Protein AF-A0A968MRS0-F1 (afdb_monomer_lite)

pLDDT: mean 91.27, std 4.64, range [73.19, 96.56]

Sequence (149 aa):
MLIPDGTSMDVISLSRWYKFGICDQDACWLNIDPYICGLVKTHSSDAPIGDSAPTGSTYATGYLSQSGFVATYPASSGKARDLVTVDPTRSYQPMYTILEAAKLSGKSTGLVVTCQFTHATPADFSAHTPDRDKYFDIAKQMVYNRLNV

Structure (mmCIF, N/CA/C/O backbone):
data_AF-A0A968MRS0-F1
#
_entry.id   AF-A0A968MRS0-F1
#
loop_
_atom_site.group_PDB
_atom_site.id
_atom_site.type_symbol
_atom_site.label_atom_id
_atom_site.label_alt_id
_atom_site.label_comp_id
_atom_site.label_asym_id
_atom_site.label_entity_id
_atom_site.label_seq_id
_atom_site.pdbx_PDB_ins_code
_atom_site.Cartn_x
_atom_site.Cartn_y
_atom_site.Cartn_z
_atom_site.occupancy
_atom_site.B_iso_or_equiv
_atom_site.auth_seq_id
_atom_site.auth_comp_id
_atom_site.auth_asym_id
_atom_site.auth_atom_id
_atom_site.pdbx_PDB_model_num
ATOM 1 N N . MET A 1 1 ? -2.959 -4.579 -10.579 1.00 88.69 1 MET A N 1
ATOM 2 C CA . MET A 1 1 ? -2.436 -3.357 -9.932 1.00 88.69 1 MET A CA 1
ATOM 3 C C . MET A 1 1 ? -0.985 -3.613 -9.575 1.00 88.69 1 MET A C 1
ATOM 5 O O . MET A 1 1 ? -0.702 -4.713 -9.122 1.00 88.69 1 MET A O 1
ATOM 9 N N . LEU A 1 2 ? -0.084 -2.663 -9.830 1.00 91.94 2 LEU A N 1
ATOM 10 C CA . LEU A 1 2 ? 1.336 -2.767 -9.479 1.00 91.94 2 LEU A CA 1
ATOM 11 C C . LEU A 1 2 ? 1.649 -1.706 -8.421 1.00 91.94 2 LEU A C 1
ATOM 13 O O . LEU A 1 2 ? 1.335 -0.540 -8.645 1.00 91.94 2 LEU A O 1
ATOM 17 N N . ILE A 1 3 ? 2.249 -2.111 -7.300 1.00 92.38 3 ILE A N 1
ATOM 18 C CA . ILE A 1 3 ? 2.640 -1.211 -6.208 1.00 92.38 3 ILE A CA 1
ATOM 19 C C . ILE A 1 3 ? 4.158 -1.267 -6.035 1.00 92.38 3 ILE A C 1
ATOM 21 O O . ILE A 1 3 ? 4.668 -2.211 -5.430 1.00 92.38 3 ILE A O 1
ATOM 25 N N . PRO A 1 4 ? 4.892 -0.294 -6.595 1.00 91.44 4 PRO A N 1
ATOM 26 C CA . PRO A 1 4 ? 6.330 -0.205 -6.414 1.00 91.44 4 PRO A CA 1
ATOM 27 C C . PRO A 1 4 ? 6.632 0.559 -5.112 1.00 91.44 4 PRO A C 1
ATOM 29 O O . PRO A 1 4 ? 6.625 1.790 -5.077 1.00 91.44 4 PRO A O 1
ATOM 32 N N . ASP A 1 5 ? 6.850 -0.179 -4.020 1.00 91.00 5 ASP A N 1
ATOM 33 C CA . ASP A 1 5 ? 7.111 0.399 -2.691 1.00 91.00 5 ASP A CA 1
ATOM 34 C C . ASP A 1 5 ? 8.345 1.325 -2.717 1.00 91.00 5 ASP A C 1
ATOM 36 O O . ASP A 1 5 ? 9.344 1.029 -3.376 1.00 91.00 5 ASP A O 1
ATOM 40 N N . GLY A 1 6 ? 8.253 2.486 -2.062 1.00 90.44 6 GLY A N 1
ATOM 41 C CA . GLY A 1 6 ? 9.327 3.487 -1.997 1.00 90.44 6 GLY A CA 1
ATOM 42 C C . GLY A 1 6 ? 9.776 4.099 -3.335 1.00 90.44 6 GLY A C 1
ATOM 43 O O . GLY A 1 6 ? 10.815 4.755 -3.385 1.00 90.44 6 GLY A O 1
ATOM 44 N N . THR A 1 7 ? 9.038 3.899 -4.432 1.00 92.81 7 THR A N 1
ATOM 45 C CA . THR A 1 7 ? 9.488 4.316 -5.771 1.00 92.81 7 THR A CA 1
ATOM 46 C C . THR A 1 7 ? 9.055 5.744 -6.099 1.00 92.81 7 THR A C 1
ATOM 48 O O . THR A 1 7 ? 7.934 5.988 -6.544 1.00 92.81 7 THR A O 1
ATOM 51 N N . SER A 1 8 ? 9.964 6.702 -5.897 1.00 92.50 8 SER A N 1
ATOM 52 C CA . SER A 1 8 ? 9.778 8.096 -6.314 1.00 92.50 8 SER A CA 1
ATOM 53 C C . SER A 1 8 ? 10.025 8.291 -7.819 1.00 92.50 8 SER A C 1
ATOM 55 O O . SER A 1 8 ? 10.590 7.433 -8.502 1.00 92.50 8 SER A O 1
ATOM 57 N N . MET A 1 9 ? 9.651 9.460 -8.349 1.00 91.81 9 MET A N 1
ATOM 58 C CA . MET A 1 9 ? 9.917 9.823 -9.752 1.00 91.81 9 MET A CA 1
ATOM 59 C C . MET A 1 9 ? 11.414 9.840 -10.094 1.00 91.81 9 MET A C 1
ATOM 61 O O . MET A 1 9 ? 11.798 9.544 -11.231 1.00 91.81 9 MET A O 1
ATOM 65 N N . ASP A 1 10 ? 12.259 10.127 -9.107 1.00 94.06 10 ASP A N 1
ATOM 66 C CA . ASP A 1 10 ? 13.712 10.119 -9.265 1.00 94.06 10 ASP A CA 1
ATOM 67 C C . ASP A 1 10 ? 14.231 8.690 -9.435 1.00 94.06 10 ASP A C 1
ATOM 69 O O . ASP A 1 10 ? 15.083 8.446 -10.286 1.00 94.06 10 ASP A O 1
ATOM 73 N N . VAL A 1 11 ? 13.658 7.721 -8.707 1.00 94.62 11 VAL A N 1
ATOM 74 C CA . VAL A 1 11 ? 13.988 6.293 -8.854 1.00 94.62 11 VAL A CA 1
ATOM 75 C C . VAL A 1 11 ? 13.606 5.789 -10.244 1.00 94.62 11 VAL A C 1
ATOM 77 O O . VAL A 1 11 ? 14.385 5.068 -10.867 1.00 94.62 11 VAL A O 1
ATOM 80 N N . ILE A 1 12 ? 12.451 6.201 -10.777 1.00 93.00 12 ILE A N 1
ATOM 81 C CA . ILE A 1 12 ? 12.038 5.863 -12.152 1.00 93.00 12 ILE A CA 1
ATOM 82 C C . ILE A 1 12 ? 13.027 6.455 -13.165 1.00 93.00 12 ILE A C 1
ATOM 84 O O . ILE A 1 12 ? 13.477 5.762 -14.079 1.00 93.00 12 ILE A O 1
ATOM 88 N N . SER A 1 13 ? 13.406 7.722 -12.987 1.00 91.88 13 SER A N 1
ATOM 89 C CA . SER A 1 13 ? 14.357 8.405 -13.872 1.00 91.88 13 SER A CA 1
ATOM 90 C C . SER A 1 13 ? 15.744 7.761 -13.828 1.00 91.88 13 SER A C 1
ATOM 92 O O . SER A 1 13 ? 16.331 7.498 -14.876 1.00 91.88 13 SER A O 1
ATOM 94 N N . LEU A 1 14 ? 16.240 7.426 -12.636 1.00 92.62 14 LEU A N 1
ATOM 95 C CA . LEU A 1 14 ? 17.491 6.693 -12.455 1.00 92.62 14 LEU A CA 1
ATOM 96 C C . LEU A 1 14 ? 17.427 5.301 -13.096 1.00 92.62 14 LEU A C 1
ATOM 98 O O . LEU A 1 14 ? 18.376 4.888 -13.755 1.00 92.62 14 LEU A O 1
ATOM 102 N N . SER A 1 15 ? 16.299 4.602 -12.961 1.00 92.31 15 SER A N 1
ATOM 103 C CA . SER A 1 15 ? 16.098 3.272 -13.549 1.00 92.31 15 SER A CA 1
ATOM 104 C C . SER A 1 15 ? 16.160 3.296 -15.081 1.00 92.31 15 SER A C 1
ATOM 106 O O . SER A 1 15 ? 16.694 2.361 -15.677 1.00 92.31 15 SER A O 1
ATOM 108 N N . ARG A 1 16 ? 15.686 4.372 -15.733 1.00 91.25 16 ARG A N 1
ATOM 109 C CA . ARG A 1 16 ? 15.859 4.574 -17.187 1.00 91.25 16 ARG A CA 1
ATOM 110 C C . ARG A 1 16 ? 17.334 4.678 -17.564 1.00 91.25 16 ARG A C 1
ATOM 112 O O . ARG A 1 16 ? 17.787 3.955 -18.444 1.00 91.25 16 ARG A O 1
ATOM 119 N N . TRP A 1 17 ? 18.087 5.530 -16.866 1.00 90.31 17 TRP A N 1
ATOM 120 C CA . TRP A 1 17 ? 19.519 5.715 -17.122 1.00 90.31 17 TRP A CA 1
ATOM 121 C C . TRP A 1 17 ? 20.335 4.455 -16.854 1.00 90.31 17 TRP A C 1
ATOM 123 O O . TRP A 1 17 ? 21.232 4.130 -17.627 1.00 90.31 17 TRP A O 1
ATOM 133 N N . TYR A 1 18 ? 20.000 3.723 -15.792 1.00 90.38 18 TYR A N 1
ATOM 134 C CA . TYR A 1 18 ? 20.624 2.442 -15.485 1.00 90.38 18 TYR A CA 1
ATOM 135 C C . TYR A 1 18 ? 20.403 1.428 -16.616 1.00 90.38 18 TYR A C 1
ATOM 137 O O . TYR A 1 18 ? 21.358 0.812 -17.087 1.00 90.38 18 TYR A O 1
ATOM 145 N N . LYS A 1 19 ? 19.159 1.298 -17.100 1.00 89.31 19 LYS A N 1
ATOM 146 C CA . LYS A 1 19 ? 18.814 0.398 -18.209 1.00 89.31 19 LYS A CA 1
ATOM 147 C C . LYS A 1 19 ? 19.548 0.776 -19.500 1.00 89.31 19 LYS A C 1
ATOM 149 O O . LYS A 1 19 ? 20.141 -0.104 -20.119 1.00 89.31 19 LYS A O 1
ATOM 154 N N . PHE A 1 20 ? 19.566 2.063 -19.843 1.00 87.25 20 PHE A N 1
ATOM 155 C CA . PHE A 1 20 ? 20.288 2.591 -21.004 1.00 87.25 20 PHE A CA 1
ATOM 156 C C . PHE A 1 20 ? 21.800 2.326 -20.925 1.00 87.25 20 PHE A C 1
ATOM 158 O O . PHE A 1 20 ? 22.418 1.872 -21.882 1.00 87.25 20 PHE A O 1
ATOM 165 N N . GLY A 1 21 ? 22.412 2.603 -19.770 1.00 84.44 21 GLY A N 1
ATOM 166 C CA . GLY A 1 21 ? 23.865 2.537 -19.615 1.00 84.44 21 GLY A CA 1
ATOM 167 C C . GLY A 1 21 ? 24.433 1.122 -19.497 1.00 84.44 21 GLY A C 1
ATOM 168 O O . GLY A 1 21 ? 25.591 0.914 -19.852 1.00 84.44 21 GLY A O 1
ATOM 169 N N . ILE A 1 22 ? 23.656 0.165 -18.978 1.00 80.88 22 ILE A N 1
ATOM 170 C CA . ILE A 1 22 ? 24.166 -1.168 -18.608 1.00 80.88 22 ILE A CA 1
ATOM 171 C C . ILE A 1 22 ? 23.494 -2.301 -19.383 1.00 80.88 22 ILE A C 1
ATOM 173 O O . ILE A 1 22 ? 24.160 -3.283 -19.705 1.00 80.88 22 ILE A O 1
ATOM 177 N N . CYS A 1 23 ? 22.193 -2.209 -19.662 1.00 75.81 23 CYS A N 1
ATOM 178 C CA . CYS A 1 23 ? 21.453 -3.324 -20.251 1.00 75.81 23 CYS A CA 1
ATOM 179 C C . CYS A 1 23 ? 21.384 -3.233 -21.774 1.00 75.81 23 CYS A C 1
ATOM 181 O O . CYS A 1 23 ? 21.618 -4.232 -22.448 1.00 75.81 23 CYS A O 1
ATOM 183 N N . ASP A 1 24 ? 21.024 -2.061 -22.297 1.00 77.25 24 ASP A N 1
ATOM 184 C CA . ASP A 1 24 ? 20.767 -1.863 -23.721 1.00 77.25 24 ASP A CA 1
ATOM 185 C C . ASP A 1 24 ? 20.809 -0.365 -24.063 1.00 77.25 24 ASP A C 1
ATOM 187 O O . ASP A 1 24 ? 19.968 0.408 -23.596 1.00 77.25 24 ASP A O 1
ATOM 191 N N . GLN A 1 25 ? 21.783 0.035 -24.886 1.00 76.19 25 GLN A N 1
ATOM 192 C CA . GLN A 1 25 ? 21.983 1.429 -25.306 1.00 76.19 25 GLN A CA 1
ATOM 193 C C . GLN A 1 25 ? 20.878 1.938 -26.242 1.00 76.19 25 GLN A C 1
ATOM 195 O O . GLN A 1 25 ? 20.755 3.145 -26.427 1.00 76.19 25 GLN A O 1
ATOM 200 N N . ASP A 1 26 ? 20.031 1.054 -26.771 1.00 76.31 26 ASP A N 1
ATOM 201 C CA . ASP A 1 26 ? 18.857 1.431 -27.557 1.00 76.31 26 ASP A CA 1
ATOM 202 C C . ASP A 1 26 ? 17.573 1.483 -26.695 1.00 76.31 26 ASP A C 1
ATOM 204 O O . ASP A 1 26 ? 16.514 1.938 -27.145 1.00 76.31 26 ASP A O 1
ATOM 208 N N . ALA A 1 27 ? 17.643 1.079 -25.418 1.00 73.19 27 ALA A N 1
ATOM 209 C CA . ALA A 1 27 ? 16.502 1.036 -24.504 1.00 73.19 27 ALA A CA 1
ATOM 210 C C . ALA A 1 27 ? 16.411 2.269 -23.589 1.00 73.19 27 ALA A C 1
ATOM 212 O O . ALA A 1 27 ? 16.631 2.200 -22.378 1.00 73.19 27 ALA A O 1
ATOM 213 N N . CYS A 1 28 ? 15.961 3.391 -24.152 1.00 74.56 28 CYS A N 1
ATOM 214 C CA . CYS A 1 28 ? 15.726 4.643 -23.417 1.00 74.56 28 CYS A CA 1
ATOM 215 C C . CYS A 1 28 ? 14.436 4.667 -22.564 1.00 74.56 28 CYS A C 1
ATOM 217 O O . CYS A 1 28 ? 14.129 5.686 -21.944 1.00 74.56 28 CYS A O 1
ATOM 219 N N . TRP A 1 29 ? 13.667 3.573 -22.533 1.00 86.69 29 TRP A N 1
ATOM 220 C CA . TRP A 1 29 ? 12.317 3.521 -21.951 1.00 86.69 29 TRP A CA 1
ATOM 221 C C . TRP A 1 29 ? 12.114 2.321 -21.017 1.00 86.69 29 TRP A C 1
ATOM 223 O O . TRP A 1 29 ? 12.585 1.199 -21.266 1.00 86.69 29 TRP A O 1
ATOM 233 N N . LEU A 1 30 ? 11.338 2.540 -19.955 1.00 90.69 30 LEU A N 1
ATOM 234 C CA . LEU A 1 30 ? 10.774 1.490 -19.109 1.00 90.69 30 LEU A CA 1
ATOM 235 C C . LEU A 1 30 ? 9.411 1.051 -19.649 1.00 90.69 30 LEU A C 1
ATOM 237 O O . LEU A 1 30 ? 8.660 1.838 -20.215 1.00 90.69 30 LEU A O 1
ATOM 241 N N . ASN A 1 31 ? 9.036 -0.201 -19.394 1.00 91.12 31 ASN A N 1
ATOM 242 C CA . ASN A 1 31 ? 7.733 -0.735 -19.805 1.00 91.12 31 ASN A CA 1
ATOM 243 C C . ASN A 1 31 ? 6.543 -0.013 -19.149 1.00 91.12 31 ASN A C 1
ATOM 245 O O . ASN A 1 31 ? 5.428 -0.104 -19.655 1.00 91.12 31 ASN A O 1
ATOM 249 N N . ILE A 1 32 ? 6.774 0.694 -18.038 1.00 92.44 32 ILE A N 1
ATOM 250 C CA . ILE A 1 32 ? 5.759 1.508 -17.365 1.00 92.44 32 ILE A CA 1
ATOM 251 C C . ILE A 1 32 ? 5.582 2.890 -18.012 1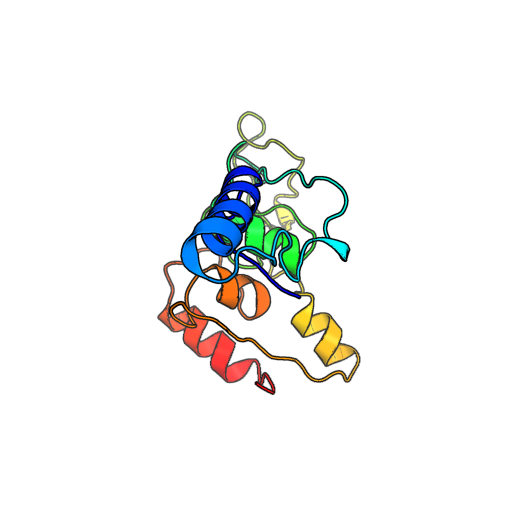.00 92.44 32 ILE A C 1
ATOM 253 O O . ILE A 1 32 ? 4.529 3.490 -17.834 1.00 92.44 32 ILE A O 1
ATOM 257 N N . ASP A 1 33 ? 6.556 3.384 -18.787 1.00 91.81 33 ASP A N 1
ATOM 258 C CA . ASP A 1 33 ? 6.575 4.765 -19.297 1.00 91.81 33 ASP A CA 1
ATOM 259 C C . ASP A 1 33 ? 5.315 5.170 -20.076 1.00 91.81 33 ASP A C 1
ATOM 261 O O . ASP A 1 33 ? 4.800 6.254 -19.802 1.00 91.81 33 ASP A O 1
ATOM 265 N N . PRO A 1 34 ? 4.742 4.327 -20.962 1.00 93.81 34 PRO A N 1
ATOM 266 C CA . PRO A 1 34 ? 3.502 4.669 -21.666 1.00 93.81 34 PRO A CA 1
ATOM 267 C C . PRO A 1 34 ? 2.278 4.826 -20.752 1.00 93.81 34 PRO A C 1
ATOM 269 O O . PRO A 1 34 ? 1.270 5.388 -21.171 1.00 93.81 34 PRO A O 1
ATOM 272 N N . TYR A 1 35 ? 2.347 4.302 -19.527 1.00 92.12 35 TYR A N 1
ATOM 273 C CA . TYR A 1 35 ? 1.244 4.276 -18.567 1.00 92.12 35 TYR A CA 1
ATOM 274 C C . TYR A 1 35 ? 1.412 5.290 -17.430 1.00 92.12 35 TYR A C 1
ATOM 276 O O . TYR A 1 35 ? 0.501 5.438 -16.617 1.00 92.12 35 TYR A O 1
ATOM 284 N N . ILE A 1 36 ? 2.557 5.977 -17.335 1.00 90.94 36 ILE A N 1
ATOM 285 C CA . ILE A 1 36 ? 2.765 7.003 -16.309 1.00 90.94 36 ILE A CA 1
ATOM 286 C C . ILE A 1 36 ? 1.867 8.198 -16.626 1.00 90.94 36 ILE A C 1
ATOM 288 O O . ILE A 1 36 ? 2.026 8.866 -17.647 1.00 90.94 36 ILE A O 1
ATOM 292 N N . CYS A 1 37 ? 0.950 8.505 -15.713 1.00 91.94 37 CYS A N 1
ATOM 293 C CA . CYS A 1 37 ? 0.089 9.672 -15.818 1.00 91.94 37 CYS A CA 1
ATOM 294 C C . CYS A 1 37 ? -0.238 10.260 -14.442 1.00 91.94 37 CYS A C 1
ATOM 296 O O . CYS A 1 37 ? -0.538 9.532 -13.495 1.00 91.94 37 CYS A O 1
ATOM 298 N N . GLY A 1 38 ? -0.253 11.593 -14.362 1.00 91.81 38 GLY A N 1
ATOM 299 C CA . GLY A 1 38 ? -0.667 12.327 -13.166 1.00 91.81 38 GLY A CA 1
ATOM 300 C C . GLY A 1 38 ? 0.297 12.214 -11.982 1.00 91.81 38 GLY A C 1
ATOM 301 O O . GLY A 1 38 ? 1.383 11.649 -12.073 1.00 91.81 38 GLY A O 1
ATOM 302 N N . LEU A 1 39 ? -0.115 12.805 -10.861 1.00 92.06 39 LEU A N 1
ATOM 303 C CA . LEU A 1 39 ? 0.582 12.760 -9.577 1.00 92.06 39 LEU A CA 1
ATOM 304 C C . LEU A 1 39 ? -0.423 12.397 -8.483 1.00 92.06 39 LEU A C 1
ATOM 306 O O . LEU A 1 39 ? -1.604 12.736 -8.582 1.00 92.06 39 LEU A O 1
ATOM 310 N N . VAL A 1 40 ? 0.054 11.743 -7.426 1.00 91.31 40 VAL A N 1
ATOM 311 C CA . VAL A 1 40 ? -0.763 11.327 -6.279 1.00 91.31 40 VAL A CA 1
ATOM 312 C C . VAL A 1 40 ? -0.230 11.986 -5.011 1.00 91.31 40 VAL A C 1
ATOM 314 O O . VAL A 1 40 ? 0.979 12.070 -4.806 1.00 91.31 40 VAL A O 1
ATOM 317 N N . LYS A 1 41 ? -1.135 12.455 -4.146 1.00 90.88 41 LYS A N 1
ATOM 318 C CA . LYS A 1 41 ? -0.787 12.914 -2.796 1.00 90.88 41 LYS A CA 1
ATOM 319 C C . LYS A 1 41 ? -0.732 11.710 -1.858 1.00 90.88 41 LYS A C 1
ATOM 321 O O . LYS A 1 41 ? -1.716 10.989 -1.752 1.00 90.88 41 LYS A O 1
ATOM 326 N N .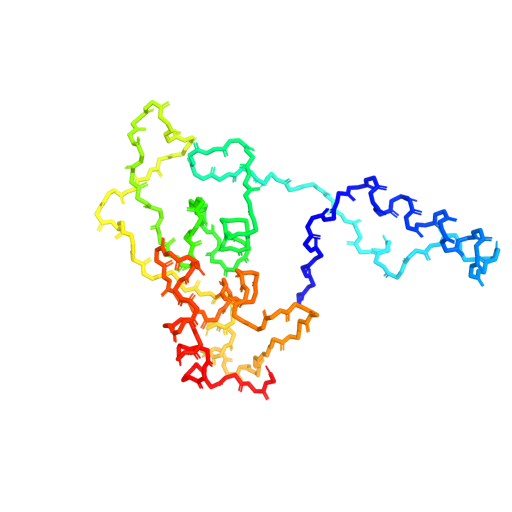 THR A 1 42 ? 0.387 11.529 -1.165 1.00 91.62 42 THR A N 1
ATOM 327 C CA . THR A 1 42 ? 0.683 10.338 -0.346 1.00 91.62 42 THR A CA 1
ATOM 328 C C . THR A 1 42 ? 0.717 10.624 1.158 1.00 91.62 42 THR A C 1
ATOM 330 O O . THR A 1 42 ? 1.354 9.893 1.912 1.00 91.62 42 THR A O 1
ATOM 333 N N . HIS A 1 43 ? 0.088 11.714 1.603 1.00 91.62 43 HIS A N 1
ATOM 334 C CA . HIS A 1 43 ? -0.026 11.995 3.033 1.00 91.62 43 HIS A CA 1
ATOM 335 C C . HIS A 1 43 ? -0.971 10.986 3.699 1.00 91.62 43 HIS A C 1
ATOM 337 O O . HIS A 1 43 ? -1.885 10.473 3.055 1.00 91.62 43 HIS A O 1
ATOM 343 N N . SER A 1 44 ? -0.770 10.734 4.987 1.00 91.88 44 SER A N 1
ATOM 344 C CA . SER A 1 44 ? -1.667 9.928 5.822 1.00 91.88 44 SER A CA 1
ATOM 345 C C . SER A 1 44 ? -2.788 10.799 6.403 1.00 91.88 44 SER A C 1
ATOM 347 O O . SER A 1 44 ? -2.871 12.000 6.115 1.00 91.88 44 SER A O 1
ATOM 349 N N . SER A 1 45 ? -3.663 10.225 7.233 1.00 91.69 45 SER A N 1
ATOM 350 C CA . SER A 1 45 ? -4.712 11.011 7.895 1.00 91.69 45 SER A CA 1
ATOM 351 C C . SER A 1 45 ? -4.172 11.986 8.952 1.00 91.69 45 SER A C 1
ATOM 353 O O . SER A 1 45 ? -4.822 12.997 9.203 1.00 91.69 45 SER A O 1
ATOM 355 N N . ASP A 1 46 ? -2.999 11.728 9.539 1.00 91.56 46 ASP A N 1
ATOM 356 C CA . ASP A 1 46 ? -2.414 12.508 10.644 1.00 91.56 46 ASP A CA 1
ATOM 357 C C . ASP A 1 46 ? -0.924 12.874 10.461 1.00 91.56 46 ASP A C 1
ATOM 359 O O . ASP A 1 46 ? -0.305 13.461 11.352 1.00 91.56 46 ASP A O 1
ATOM 363 N N . ALA A 1 47 ? -0.335 12.554 9.303 1.00 89.81 47 ALA A N 1
ATOM 364 C CA . ALA A 1 47 ? 1.061 12.850 8.991 1.00 89.81 47 ALA A CA 1
ATOM 365 C C . ALA A 1 47 ? 1.251 13.253 7.517 1.00 89.81 47 ALA A C 1
ATOM 367 O O . ALA A 1 47 ? 0.655 12.639 6.628 1.00 89.81 47 ALA A O 1
ATOM 368 N N . PRO A 1 48 ? 2.107 14.253 7.220 1.00 89.31 48 PRO A N 1
ATOM 369 C CA . PRO A 1 48 ? 2.364 14.688 5.845 1.00 89.31 48 PRO A CA 1
ATOM 370 C C . PRO A 1 48 ? 3.167 13.662 5.033 1.00 89.31 48 PRO A C 1
ATOM 372 O O . PRO A 1 48 ? 3.101 13.670 3.806 1.00 89.31 48 PRO A O 1
ATOM 375 N N . ILE A 1 49 ? 3.915 12.785 5.710 1.00 87.12 49 ILE A N 1
ATOM 376 C CA . ILE A 1 49 ? 4.708 11.709 5.114 1.00 87.12 49 ILE A CA 1
ATOM 377 C C . ILE A 1 49 ? 4.121 10.391 5.616 1.00 87.12 49 ILE A C 1
ATOM 379 O O . ILE A 1 49 ? 4.179 10.117 6.814 1.00 87.12 49 ILE A O 1
ATOM 383 N N . GLY A 1 50 ? 3.534 9.606 4.714 1.00 80.75 50 GLY A N 1
ATOM 384 C CA . GLY A 1 50 ? 3.041 8.265 5.022 1.00 80.75 50 GLY A CA 1
ATOM 385 C C . GLY A 1 50 ? 4.119 7.195 4.852 1.00 80.75 50 GLY A C 1
ATOM 386 O O . GLY A 1 50 ? 4.982 7.311 3.982 1.00 80.75 50 GLY A O 1
ATOM 387 N N . ASP A 1 51 ? 4.060 6.142 5.669 1.00 82.75 51 ASP A N 1
ATOM 388 C CA . ASP A 1 51 ? 4.797 4.896 5.445 1.00 82.75 51 ASP A CA 1
ATOM 389 C C . ASP A 1 51 ? 4.006 3.931 4.535 1.00 82.75 51 ASP A C 1
ATOM 391 O O . ASP A 1 51 ? 2.945 4.278 4.001 1.00 82.75 51 ASP A O 1
ATOM 395 N N . SER A 1 52 ? 4.517 2.713 4.328 1.00 85.00 52 SER A N 1
ATOM 396 C CA . SER A 1 52 ? 3.899 1.736 3.417 1.00 85.00 52 SER A CA 1
ATOM 397 C C . SER A 1 52 ? 2.479 1.336 3.838 1.00 85.00 52 SER A C 1
ATOM 399 O O . SER A 1 52 ? 1.623 1.220 2.972 1.00 85.00 52 SER A O 1
ATOM 401 N N . ALA A 1 53 ? 2.209 1.183 5.142 1.00 84.69 53 ALA A N 1
ATOM 402 C CA . ALA A 1 53 ? 0.905 0.738 5.650 1.00 84.69 53 ALA A CA 1
ATOM 403 C C . ALA A 1 53 ? -0.250 1.729 5.365 1.00 84.69 53 ALA A C 1
ATOM 405 O O . ALA A 1 53 ? -1.235 1.354 4.727 1.00 84.69 53 ALA A O 1
ATOM 406 N N . PRO A 1 54 ? -0.166 3.024 5.737 1.00 88.25 54 PRO A N 1
ATOM 407 C CA . PRO A 1 54 ? -1.251 3.960 5.478 1.00 88.25 54 PRO A CA 1
ATOM 408 C C . PRO A 1 54 ? -1.436 4.244 3.988 1.00 88.25 54 PRO A C 1
ATOM 410 O O . PRO A 1 54 ? -2.568 4.406 3.526 1.00 88.25 54 PRO A O 1
ATOM 413 N N . THR A 1 55 ? -0.343 4.299 3.222 1.00 89.88 55 THR A N 1
ATOM 414 C CA . THR A 1 55 ? -0.409 4.563 1.779 1.00 89.88 55 THR A CA 1
ATOM 415 C C . THR A 1 55 ? -0.969 3.360 1.020 1.00 89.88 55 THR A C 1
ATOM 417 O O . THR A 1 55 ? -1.886 3.532 0.215 1.00 89.88 55 THR A O 1
ATOM 420 N N . GLY A 1 56 ? -0.513 2.143 1.332 1.00 91.19 56 GLY A N 1
ATOM 421 C CA . GLY A 1 56 ? -1.052 0.894 0.791 1.00 91.19 56 GLY A CA 1
ATOM 422 C C . GLY A 1 56 ? -2.526 0.705 1.143 1.00 91.19 56 GLY A C 1
ATOM 423 O O . GLY A 1 56 ? -3.345 0.493 0.249 1.00 91.19 56 GLY A O 1
ATOM 424 N N . SER A 1 57 ? -2.896 0.924 2.406 1.00 93.69 57 SER A N 1
ATOM 425 C CA . SER A 1 57 ? -4.293 0.910 2.862 1.00 93.69 57 SER A CA 1
ATOM 426 C C . SER A 1 57 ? -5.171 1.914 2.114 1.00 93.69 57 SER A C 1
ATOM 428 O O . SER A 1 57 ? -6.309 1.599 1.760 1.00 93.69 57 SER A O 1
ATOM 430 N N . THR A 1 58 ? -4.648 3.107 1.818 1.00 94.50 58 THR A N 1
ATOM 431 C CA . THR A 1 58 ? -5.375 4.118 1.034 1.00 94.50 58 THR A CA 1
ATOM 432 C C . THR A 1 58 ? -5.601 3.643 -0.397 1.00 94.50 58 THR A C 1
ATOM 434 O O . THR A 1 58 ? -6.712 3.755 -0.914 1.00 94.50 58 THR A O 1
ATOM 437 N N . TYR A 1 59 ? -4.584 3.059 -1.033 1.00 94.50 59 TYR A N 1
ATOM 438 C CA . TYR A 1 59 ? -4.723 2.480 -2.369 1.00 94.50 59 TYR A CA 1
ATOM 439 C C . TYR A 1 59 ? -5.672 1.277 -2.409 1.00 94.50 59 TYR A C 1
ATOM 441 O O . TYR A 1 59 ? -6.346 1.067 -3.417 1.00 94.50 59 TYR A O 1
ATOM 449 N N . ALA A 1 60 ? -5.735 0.500 -1.329 1.00 95.44 60 ALA A N 1
ATOM 450 C CA . ALA A 1 60 ? -6.586 -0.675 -1.233 1.00 95.44 60 ALA A CA 1
ATOM 451 C C . ALA A 1 60 ? -8.054 -0.330 -0.944 1.00 95.44 60 ALA A C 1
ATOM 453 O O . ALA A 1 60 ? -8.938 -0.977 -1.503 1.00 95.44 60 ALA A O 1
ATOM 454 N N . THR A 1 61 ? -8.319 0.664 -0.090 1.00 95.44 61 THR A N 1
ATOM 455 C CA . THR A 1 61 ? -9.660 0.934 0.473 1.00 95.44 61 THR A CA 1
ATOM 456 C C . THR A 1 61 ? -10.272 2.264 0.029 1.00 95.44 61 THR A C 1
ATOM 458 O O . THR A 1 61 ? -11.476 2.472 0.172 1.00 95.44 61 THR A O 1
ATOM 461 N N . GLY A 1 62 ? -9.461 3.190 -0.489 1.00 93.69 62 GLY A N 1
ATOM 462 C CA . GLY A 1 62 ? -9.879 4.546 -0.850 1.00 93.69 62 GLY A CA 1
ATOM 463 C C . GLY A 1 62 ? -9.992 5.524 0.327 1.00 93.69 62 GLY A C 1
ATOM 464 O O . GLY A 1 62 ? -10.368 6.676 0.111 1.00 93.69 62 GLY A O 1
ATOM 465 N N . TYR A 1 63 ? -9.662 5.106 1.553 1.00 93.31 63 TYR A N 1
ATOM 466 C CA . TYR A 1 63 ? -9.668 5.965 2.738 1.00 93.31 63 TYR A CA 1
ATOM 467 C C . TYR A 1 63 ? -8.254 6.198 3.257 1.00 93.31 63 TYR A C 1
ATOM 469 O O . TYR A 1 63 ? -7.465 5.263 3.367 1.00 93.31 63 TYR A O 1
ATOM 477 N N . LEU A 1 64 ? -7.955 7.450 3.613 1.00 92.88 64 LEU A N 1
ATOM 478 C CA . LEU A 1 64 ? -6.695 7.792 4.266 1.00 92.88 64 LEU A CA 1
ATOM 479 C C . LEU A 1 64 ? -6.584 7.051 5.597 1.00 92.88 64 LEU A C 1
ATOM 481 O O . LEU A 1 64 ? -7.492 7.124 6.423 1.00 92.88 64 LEU A O 1
ATOM 485 N N . SER A 1 65 ? -5.466 6.362 5.784 1.00 92.06 65 SER A N 1
ATOM 486 C CA . SER A 1 65 ? -5.174 5.552 6.966 1.00 92.06 65 SER A CA 1
ATOM 487 C C . SER A 1 65 ? -4.056 6.190 7.809 1.00 92.06 65 SER A C 1
ATOM 489 O O . SER A 1 65 ? -3.525 7.250 7.460 1.00 92.06 65 SER A O 1
ATOM 491 N N . GLN A 1 66 ? -3.723 5.559 8.935 1.00 91.62 66 GLN A N 1
ATOM 492 C CA . GLN A 1 66 ? -2.694 5.982 9.890 1.00 91.62 66 GLN A CA 1
ATOM 493 C C . GLN A 1 66 ? -1.492 5.053 9.875 1.00 91.62 66 GLN A C 1
ATOM 495 O O . GLN A 1 66 ? -1.568 3.911 9.418 1.00 91.62 66 GLN A O 1
ATOM 500 N N . SER A 1 67 ? -0.361 5.555 10.370 1.00 89.50 67 SER A N 1
ATOM 501 C CA . SER A 1 67 ? 0.853 4.749 10.434 1.00 89.50 67 SER A CA 1
ATOM 502 C C . SER A 1 67 ? 0.614 3.469 11.234 1.00 89.50 67 SER A C 1
ATOM 504 O O . SER A 1 67 ? 0.023 3.494 12.313 1.00 89.50 67 SER A O 1
ATOM 506 N N . GLY A 1 68 ? 1.044 2.340 10.672 1.00 89.56 68 GLY A N 1
ATOM 507 C CA . GLY A 1 68 ? 0.850 1.019 11.266 1.00 89.56 68 GLY A CA 1
ATOM 508 C C . GLY A 1 68 ? -0.516 0.370 11.026 1.00 89.56 68 GLY A C 1
ATOM 509 O O . GLY A 1 68 ? -0.644 -0.822 11.287 1.00 89.56 68 GLY A O 1
ATOM 510 N N . PHE A 1 69 ? -1.515 1.085 10.504 1.00 93.56 69 PHE A N 1
ATOM 511 C CA . PHE A 1 69 ? -2.852 0.529 10.293 1.00 93.56 69 PHE A CA 1
ATOM 512 C C . PHE A 1 69 ? -2.930 -0.150 8.927 1.00 93.56 69 PHE A C 1
ATOM 514 O O . PHE A 1 69 ? -2.544 0.430 7.914 1.00 93.56 69 PHE A O 1
ATOM 521 N N . VAL A 1 70 ? -3.493 -1.355 8.914 1.00 94.94 70 VAL A N 1
ATOM 522 C CA . VAL A 1 70 ? -3.681 -2.205 7.737 1.00 94.94 70 VAL A CA 1
ATOM 523 C C . VAL A 1 70 ? -5.175 -2.305 7.451 1.00 94.94 70 VAL A C 1
ATOM 525 O O . VAL A 1 70 ? -5.916 -2.891 8.240 1.00 94.94 70 VAL A O 1
ATOM 528 N N . ALA A 1 71 ? -5.625 -1.681 6.363 1.00 95.25 71 ALA A N 1
ATOM 529 C CA . ALA A 1 71 ? -7.000 -1.658 5.855 1.00 95.25 71 ALA A CA 1
ATOM 530 C C . ALA A 1 71 ? -8.100 -1.453 6.919 1.00 95.25 71 ALA A C 1
ATOM 532 O O . ALA A 1 71 ? -9.180 -2.045 6.848 1.00 95.25 71 ALA A O 1
ATOM 533 N N . THR A 1 72 ? -7.843 -0.612 7.919 1.00 95.56 72 THR A N 1
ATOM 534 C CA . THR A 1 72 ? -8.832 -0.205 8.926 1.00 95.56 72 THR A CA 1
ATOM 535 C C . THR A 1 72 ? -9.050 1.302 8.870 1.00 95.56 72 THR A C 1
ATOM 537 O O . THR A 1 72 ? -8.196 2.056 8.404 1.00 95.56 72 THR A O 1
ATOM 540 N N . TYR A 1 73 ? -10.222 1.753 9.308 1.00 95.06 73 TYR A N 1
ATOM 541 C CA . TYR A 1 73 ? -10.540 3.172 9.380 1.00 95.06 73 TYR A CA 1
ATOM 542 C C . TYR A 1 73 ? -9.661 3.845 10.451 1.00 95.06 73 TYR A C 1
ATOM 544 O O . TYR A 1 73 ? -9.522 3.286 11.549 1.00 95.06 73 TYR A O 1
ATOM 552 N N . PRO A 1 74 ? -9.076 5.024 10.168 1.00 93.25 74 PRO A N 1
ATOM 553 C CA . PRO A 1 74 ? -8.173 5.697 11.097 1.00 93.25 74 PRO A CA 1
ATOM 554 C C . PRO A 1 74 ? -8.884 6.064 12.406 1.00 93.25 74 PRO A C 1
ATOM 556 O O . PRO A 1 74 ? -10.086 6.332 12.427 1.00 93.25 74 PRO A O 1
ATOM 559 N N . ALA A 1 75 ? -8.137 6.105 13.506 1.00 92.12 75 ALA A N 1
ATOM 560 C CA . ALA A 1 75 ? -8.619 6.661 14.766 1.00 92.12 75 ALA A CA 1
ATOM 561 C C . ALA A 1 75 ? -8.390 8.183 14.788 1.00 92.12 75 ALA A C 1
ATOM 563 O O . ALA A 1 75 ? -7.531 8.694 14.080 1.00 92.12 75 ALA A O 1
ATOM 564 N N . SER A 1 76 ? -9.132 8.955 15.584 1.00 89.62 76 SER A N 1
ATOM 565 C CA . SER A 1 76 ? -8.806 10.385 15.713 1.00 89.62 76 SER A CA 1
ATOM 566 C C . SER A 1 76 ? -7.530 10.561 16.544 1.00 89.62 76 SER A C 1
ATOM 568 O O . SER A 1 76 ? -7.493 10.168 17.711 1.00 89.62 76 SER A O 1
ATOM 570 N N . SER A 1 77 ? -6.513 11.204 15.965 1.00 85.56 77 SER A N 1
ATOM 571 C CA . SER A 1 77 ? -5.299 11.658 16.664 1.00 85.56 77 SER A CA 1
ATOM 572 C C . SER A 1 77 ? -5.497 13.042 17.313 1.00 85.56 77 SER A C 1
ATOM 574 O O . SER A 1 77 ? -4.574 13.604 17.912 1.00 85.56 77 SER A O 1
ATOM 576 N N . GLY A 1 78 ? -6.716 13.589 17.226 1.00 84.19 78 GLY A N 1
ATOM 577 C CA . GLY A 1 78 ? -7.129 14.885 17.752 1.00 84.19 78 GLY A CA 1
A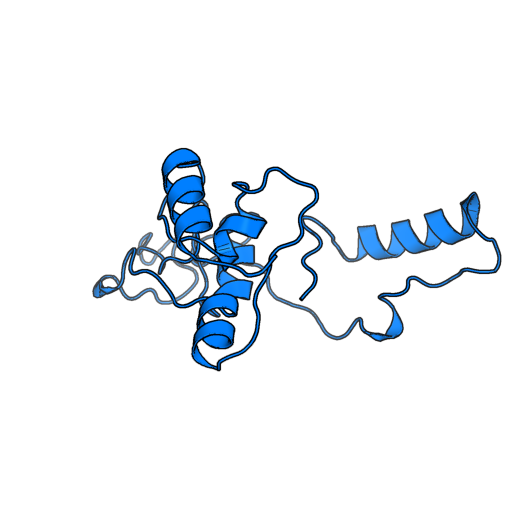TOM 578 C C . GLY A 1 78 ? -7.023 15.999 16.708 1.00 84.19 78 GLY A C 1
ATOM 579 O O . GLY A 1 78 ? -6.154 15.982 15.841 1.00 84.19 78 GLY A O 1
ATOM 580 N N . LYS A 1 79 ? -7.870 17.034 16.833 1.00 79.00 79 LYS A N 1
ATOM 581 C CA . LYS A 1 79 ? -8.007 18.125 15.838 1.00 79.00 79 LYS A CA 1
ATOM 582 C C . LYS A 1 79 ? -6.706 18.853 15.471 1.00 79.00 79 LYS A C 1
ATOM 584 O O . LYS A 1 79 ? -6.654 19.486 14.427 1.00 79.00 79 LYS A O 1
ATOM 589 N N . ALA A 1 80 ? -5.698 18.825 16.341 1.00 82.06 80 ALA A N 1
ATOM 590 C CA . ALA A 1 80 ? -4.406 19.461 16.089 1.00 82.06 80 ALA A CA 1
ATOM 591 C C . ALA A 1 80 ? -3.449 18.597 15.246 1.00 82.06 80 ALA A C 1
ATOM 593 O O . ALA A 1 80 ? -2.480 19.128 14.710 1.00 82.06 80 ALA A O 1
ATOM 594 N N . ARG A 1 81 ? -3.686 17.281 15.166 1.00 85.81 81 ARG A N 1
ATOM 595 C CA . ARG A 1 81 ? -2.829 16.312 14.461 1.00 85.81 81 ARG A CA 1
ATOM 596 C C . ARG A 1 81 ? -3.508 15.721 13.231 1.00 85.81 81 ARG A C 1
ATOM 598 O O . ARG A 1 81 ? -2.829 15.442 12.253 1.00 85.81 81 ARG A O 1
ATOM 605 N N . ASP A 1 82 ? -4.828 15.569 13.272 1.00 89.94 82 ASP A N 1
ATOM 606 C CA . ASP A 1 82 ? -5.614 15.092 12.140 1.00 89.94 82 ASP A CA 1
ATOM 607 C C . ASP A 1 82 ? -5.542 16.110 10.982 1.00 89.94 82 ASP A C 1
ATOM 609 O O . ASP A 1 82 ? -5.979 17.255 11.103 1.00 89.94 82 ASP A O 1
ATOM 613 N N . LEU A 1 83 ? -4.992 15.686 9.843 1.00 90.50 83 LEU A N 1
ATOM 614 C CA . LEU A 1 83 ? -4.922 16.465 8.600 1.00 90.50 83 LEU A CA 1
ATOM 615 C C . LEU A 1 83 ? -6.238 16.414 7.811 1.00 90.50 83 LEU A C 1
ATOM 617 O O . LEU A 1 83 ? -6.462 17.224 6.911 1.00 90.50 83 LEU A O 1
ATOM 621 N N . VAL A 1 84 ? -7.101 15.451 8.136 1.00 89.88 84 VAL A N 1
ATOM 622 C CA . VAL A 1 84 ? -8.425 15.256 7.542 1.00 89.88 84 VAL A CA 1
ATOM 623 C C . VAL A 1 84 ? -9.459 14.983 8.624 1.00 89.88 84 VAL A C 1
ATOM 625 O O . VAL A 1 84 ? -9.131 14.556 9.725 1.00 89.88 84 VAL A O 1
ATOM 628 N N . THR A 1 85 ? -10.735 15.216 8.324 1.00 89.38 85 THR A N 1
ATOM 629 C CA . THR A 1 85 ? -11.808 14.897 9.268 1.00 89.38 85 THR A CA 1
ATOM 630 C C . THR A 1 85 ? -11.948 13.383 9.421 1.00 89.38 85 THR A C 1
ATOM 632 O O . THR A 1 85 ? -12.249 12.686 8.453 1.00 89.38 85 THR A O 1
ATOM 635 N N . VAL A 1 86 ? -11.757 12.895 10.646 1.00 90.94 86 VAL A N 1
ATOM 636 C CA . VAL A 1 86 ? -11.924 11.489 11.027 1.00 90.94 86 VAL A CA 1
ATOM 637 C C . VAL A 1 86 ? -13.203 11.340 11.846 1.00 90.94 86 VAL A C 1
ATOM 639 O O . VAL A 1 86 ? -13.450 12.122 12.764 1.00 90.94 86 VAL A O 1
ATOM 642 N N . ASP A 1 87 ? -14.019 10.342 11.514 1.00 91.69 87 ASP A N 1
ATOM 643 C CA . ASP A 1 87 ? -15.199 9.968 12.290 1.00 91.69 87 ASP A CA 1
ATOM 644 C C . ASP A 1 87 ? -14.802 9.007 13.425 1.00 91.69 87 ASP A C 1
ATOM 646 O O . ASP A 1 87 ? -14.532 7.829 13.170 1.00 91.69 87 ASP A O 1
ATOM 650 N N . PRO A 1 88 ? -14.788 9.456 14.693 1.00 89.81 88 PRO A N 1
ATOM 651 C CA . PRO A 1 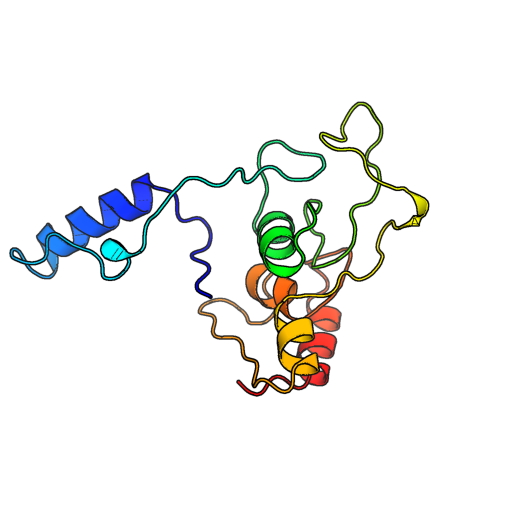88 ? -14.348 8.620 15.802 1.00 89.81 88 PRO A CA 1
ATOM 652 C C . PRO A 1 88 ? -15.248 7.396 16.025 1.00 89.81 88 PRO A C 1
ATOM 654 O O . PRO A 1 88 ? -14.778 6.410 16.592 1.00 89.81 88 PRO A O 1
ATOM 657 N N . THR A 1 89 ? -16.503 7.412 15.559 1.00 93.31 89 THR A N 1
ATOM 658 C CA . THR A 1 89 ? -17.432 6.276 15.711 1.00 93.31 89 THR A CA 1
ATOM 659 C C . THR A 1 89 ? -17.052 5.075 14.847 1.00 93.31 89 THR A C 1
ATOM 661 O O . THR A 1 89 ? -17.464 3.953 15.136 1.00 93.31 89 THR A O 1
ATOM 664 N N . ARG A 1 90 ? -16.230 5.300 13.817 1.00 93.50 90 ARG A N 1
ATOM 665 C CA . ARG A 1 90 ? -15.762 4.280 12.874 1.00 93.50 90 ARG A CA 1
ATOM 666 C C . ARG A 1 90 ? -14.336 3.816 13.154 1.00 93.50 90 ARG A C 1
ATOM 668 O O . ARG A 1 90 ? -13.820 2.999 12.403 1.00 93.50 90 ARG A O 1
ATOM 675 N N . SER A 1 91 ? -13.692 4.322 14.206 1.00 93.06 91 SER A N 1
ATOM 676 C CA . SER A 1 91 ? -12.294 4.007 14.530 1.00 93.06 91 SER A CA 1
ATOM 677 C C . SER A 1 91 ? -12.039 2.497 14.523 1.00 93.06 91 SER A C 1
ATOM 679 O O . SER A 1 91 ? -12.788 1.741 15.144 1.00 93.06 91 SER A O 1
ATOM 681 N N . TYR A 1 92 ? -10.973 2.067 13.842 1.00 94.19 92 TYR A N 1
ATOM 682 C CA . TYR A 1 92 ? -10.550 0.664 13.723 1.00 94.19 92 TYR A CA 1
ATOM 683 C C . TYR A 1 92 ? -11.512 -0.259 12.964 1.00 94.19 92 TYR A C 1
ATOM 685 O O . TYR A 1 92 ? -11.280 -1.468 12.896 1.00 94.19 92 TYR A O 1
ATOM 693 N N . GLN A 1 93 ? -12.583 0.278 12.375 1.00 95.44 93 GLN A N 1
ATOM 694 C CA . GLN A 1 93 ? -13.501 -0.507 11.562 1.00 95.44 93 GLN A CA 1
ATOM 695 C C . GLN A 1 93 ? -12.754 -1.083 10.345 1.00 95.44 93 GLN A C 1
ATOM 697 O O . GLN A 1 93 ? -12.088 -0.321 9.642 1.00 95.44 93 GLN A O 1
ATOM 702 N N . PRO A 1 94 ? -12.864 -2.393 10.056 1.00 95.19 94 PRO A N 1
ATOM 703 C CA . PRO A 1 94 ? -12.345 -2.968 8.819 1.00 95.19 94 PRO A CA 1
ATOM 704 C C . PRO A 1 94 ? -12.947 -2.276 7.595 1.00 95.19 94 PRO A C 1
ATOM 706 O O . PRO A 1 94 ? -14.164 -2.083 7.514 1.00 95.19 94 PRO A O 1
ATOM 709 N N . MET A 1 95 ? -12.092 -1.896 6.652 1.00 95.81 95 MET A N 1
ATOM 710 C CA . MET A 1 95 ? -12.478 -1.197 5.432 1.00 95.81 95 MET A CA 1
ATOM 711 C C . MET A 1 95 ? -12.352 -2.134 4.243 1.00 95.81 95 MET A C 1
ATOM 713 O O . MET A 1 95 ? -11.300 -2.731 4.058 1.00 95.81 95 MET A O 1
ATOM 717 N N . TYR A 1 96 ? -13.400 -2.225 3.425 1.00 94.69 96 TYR A N 1
ATOM 718 C CA . TYR A 1 96 ? -13.399 -3.093 2.248 1.00 94.69 96 TYR A CA 1
ATOM 719 C C . TYR A 1 96 ? -12.231 -2.777 1.314 1.00 94.69 96 TYR A C 1
ATOM 721 O O . TYR A 1 96 ? -12.062 -1.627 0.894 1.00 94.69 96 TYR A O 1
ATOM 729 N N . THR A 1 97 ? -11.459 -3.801 0.954 1.00 96.00 97 THR A N 1
ATOM 730 C CA . THR A 1 97 ? -10.369 -3.658 -0.015 1.00 96.00 97 THR A CA 1
ATOM 731 C C . THR A 1 97 ? -10.857 -3.878 -1.445 1.00 96.00 97 THR A C 1
ATOM 733 O O . THR A 1 97 ? -11.874 -4.526 -1.712 1.00 96.00 97 THR A O 1
ATOM 736 N N . ILE A 1 98 ? -10.090 -3.382 -2.413 1.00 95.44 98 ILE A N 1
ATOM 737 C CA . ILE A 1 98 ? -10.350 -3.604 -3.836 1.00 95.44 98 ILE A CA 1
ATOM 738 C C . ILE A 1 98 ? -10.321 -5.093 -4.220 1.00 95.44 98 ILE A C 1
ATOM 740 O O . ILE A 1 98 ? -11.051 -5.500 -5.126 1.00 95.44 98 ILE A O 1
ATOM 744 N N . LEU A 1 99 ? -9.524 -5.924 -3.531 1.00 94.50 99 LEU A N 1
ATOM 745 C CA . LEU A 1 99 ? -9.525 -7.372 -3.762 1.00 94.50 99 LEU A CA 1
ATOM 746 C C . LEU A 1 99 ? -10.827 -7.998 -3.267 1.00 94.50 99 LEU A C 1
ATOM 748 O O . LEU A 1 99 ? -11.440 -8.780 -3.989 1.00 94.50 99 LEU A O 1
ATOM 752 N N . GLU A 1 100 ? -11.308 -7.613 -2.089 1.00 95.19 100 GLU A N 1
ATOM 753 C CA . GLU A 1 100 ? -12.596 -8.095 -1.586 1.00 95.19 100 GLU A CA 1
ATOM 754 C C . GLU A 1 100 ? -13.747 -7.677 -2.506 1.00 95.19 100 GLU A C 1
ATOM 756 O O . GLU A 1 100 ? -14.587 -8.505 -2.863 1.00 95.19 100 GLU A O 1
ATOM 761 N N . ALA A 1 101 ? -13.742 -6.428 -2.982 1.00 94.88 101 ALA A N 1
ATOM 762 C CA . ALA A 1 101 ? -14.714 -5.941 -3.958 1.00 94.88 101 ALA A CA 1
ATOM 763 C C . ALA A 1 101 ? -14.670 -6.737 -5.279 1.00 94.88 101 ALA A C 1
ATOM 765 O O . ALA A 1 101 ? -15.714 -7.095 -5.836 1.00 94.88 101 ALA A O 1
ATOM 766 N N . ALA A 1 102 ? -13.472 -7.066 -5.775 1.00 95.12 102 ALA A N 1
ATOM 767 C CA . ALA A 1 102 ? -13.298 -7.887 -6.972 1.00 95.12 102 ALA A CA 1
ATOM 768 C C . ALA A 1 102 ? -13.825 -9.317 -6.769 1.00 95.12 102 ALA A C 1
ATOM 770 O O . ALA A 1 102 ? -14.534 -9.838 -7.635 1.00 95.12 102 ALA A O 1
ATOM 771 N N . LYS A 1 103 ? -13.551 -9.918 -5.608 1.00 94.44 103 LYS A N 1
ATOM 772 C CA . LYS A 1 103 ? -14.036 -11.252 -5.235 1.00 94.44 103 LYS A CA 1
ATOM 773 C C . LYS A 1 103 ? -15.558 -11.299 -5.117 1.00 94.44 103 LYS A C 1
ATOM 775 O O . LYS A 1 103 ? -16.180 -12.210 -5.658 1.00 94.44 103 LYS A O 1
ATOM 780 N N . LEU A 1 104 ? -16.169 -10.299 -4.476 1.00 94.81 104 LEU A N 1
ATOM 781 C CA . LEU A 1 104 ? -17.630 -10.149 -4.410 1.00 94.81 104 LEU A CA 1
ATOM 782 C C . LEU A 1 104 ? -18.254 -9.982 -5.801 1.00 94.81 104 LEU A C 1
ATOM 784 O O . LEU A 1 104 ? -19.361 -10.451 -6.044 1.00 94.81 104 LEU A O 1
ATOM 788 N N . SER A 1 105 ? -17.514 -9.385 -6.735 1.00 96.56 105 SER A N 1
ATOM 789 C CA . SER A 1 105 ? -17.906 -9.268 -8.145 1.00 96.56 105 SER A CA 1
ATOM 790 C C . SER A 1 105 ? -17.649 -10.542 -8.969 1.00 96.56 105 SER A C 1
ATOM 792 O O . SER A 1 105 ? -17.704 -10.497 -10.198 1.00 96.56 105 SER A O 1
ATOM 794 N N . GLY A 1 106 ? -17.317 -11.668 -8.327 1.00 95.94 106 GLY A N 1
ATOM 795 C CA . GLY A 1 106 ? -17.066 -12.955 -8.982 1.00 95.94 106 GLY A CA 1
ATOM 796 C C . GLY A 1 106 ? -15.754 -13.030 -9.767 1.00 95.94 106 GLY A C 1
ATOM 797 O O . GLY A 1 106 ? -15.589 -13.929 -10.591 1.00 95.94 106 GLY A O 1
ATOM 798 N N . LYS A 1 107 ? -14.822 -12.091 -9.560 1.00 96.12 107 LYS A N 1
ATOM 799 C CA . LYS A 1 107 ? -13.508 -12.097 -10.218 1.00 96.12 107 LYS A CA 1
ATOM 800 C C . LYS A 1 107 ? -12.501 -12.893 -9.394 1.00 96.12 107 LYS A C 1
ATOM 802 O O . LYS A 1 107 ? -12.569 -12.914 -8.168 1.00 96.12 107 LYS A O 1
ATOM 807 N N . SER A 1 108 ? -11.530 -13.498 -10.072 1.00 95.19 108 SER A N 1
ATOM 808 C CA . SER A 1 108 ? -10.362 -14.069 -9.403 1.00 95.19 108 SER A CA 1
ATOM 809 C C . SER A 1 108 ? -9.472 -12.965 -8.832 1.00 95.19 108 SER A C 1
ATOM 811 O O . SER A 1 108 ? -9.297 -11.911 -9.447 1.00 95.19 108 SER A O 1
ATOM 813 N N . THR A 1 109 ? -8.891 -13.221 -7.666 1.00 95.50 109 THR A N 1
ATOM 814 C CA . THR A 1 109 ? -8.057 -12.274 -6.914 1.00 95.50 109 THR A CA 1
ATOM 815 C C . THR A 1 109 ? -6.755 -12.930 -6.504 1.00 95.50 109 THR A C 1
ATOM 817 O O . THR A 1 109 ? -6.770 -14.097 -6.121 1.00 95.50 109 THR A O 1
ATOM 820 N N . GLY A 1 110 ? -5.651 -12.189 -6.508 1.00 94.25 110 GLY A N 1
ATOM 821 C CA . GLY A 1 110 ? -4.376 -12.723 -6.048 1.00 94.25 110 GLY A CA 1
ATOM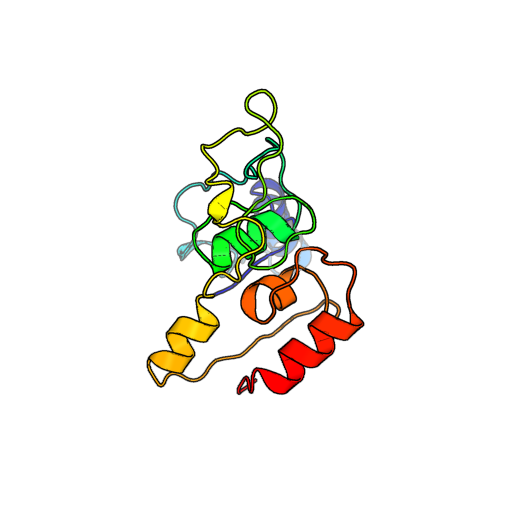 822 C C . GLY A 1 110 ? -3.341 -11.654 -5.740 1.00 94.25 110 GLY A C 1
ATOM 823 O O . GLY A 1 110 ? -3.505 -10.492 -6.126 1.00 94.25 110 GLY A O 1
ATOM 824 N N . LEU A 1 111 ? -2.291 -12.067 -5.036 1.00 94.31 111 LEU A N 1
ATOM 825 C CA . LEU A 1 111 ? -1.185 -11.218 -4.609 1.00 94.31 111 LEU A CA 1
ATOM 826 C C . LEU A 1 111 ? 0.149 -11.824 -5.040 1.00 94.31 111 LEU A C 1
ATOM 828 O O . LEU A 1 111 ? 0.432 -12.990 -4.801 1.00 94.31 111 LEU A O 1
ATOM 832 N N . VAL A 1 112 ? 1.002 -10.998 -5.640 1.00 94.88 112 VAL A N 1
ATOM 833 C CA . VAL A 1 112 ? 2.378 -11.368 -5.985 1.00 94.88 112 VAL A CA 1
ATOM 834 C C . VAL A 1 112 ? 3.295 -10.328 -5.370 1.00 94.88 112 VAL A C 1
ATOM 836 O O . VAL A 1 112 ? 3.139 -9.135 -5.628 1.00 94.88 112 VAL A O 1
ATOM 839 N N . VAL A 1 113 ? 4.236 -10.779 -4.544 1.00 94.12 113 VAL A N 1
ATOM 840 C CA . VAL A 1 113 ? 5.158 -9.907 -3.813 1.00 94.12 113 VAL A CA 1
ATOM 841 C C . VAL A 1 113 ? 6.577 -10.450 -3.834 1.00 94.12 113 VAL A C 1
ATOM 843 O O . VAL A 1 113 ? 6.798 -11.653 -3.945 1.00 94.12 113 VAL A O 1
ATOM 846 N N . THR A 1 114 ? 7.542 -9.543 -3.712 1.00 94.88 114 THR A N 1
ATOM 847 C CA . THR A 1 114 ? 8.967 -9.861 -3.537 1.00 94.88 114 THR A CA 1
ATOM 848 C C . THR A 1 114 ? 9.411 -9.793 -2.074 1.00 94.88 114 THR A C 1
ATOM 850 O O . THR A 1 114 ? 10.482 -10.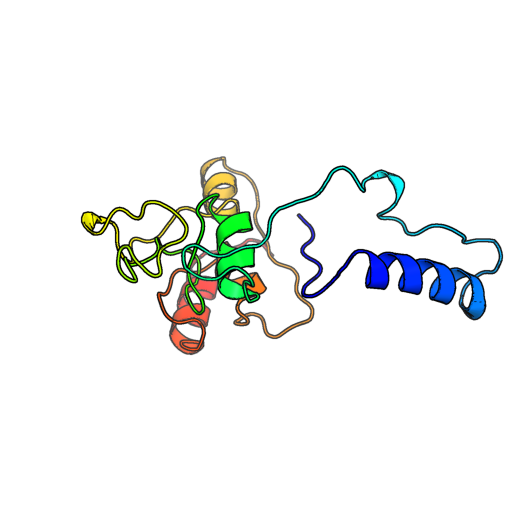287 -1.733 1.00 94.88 114 THR A O 1
ATOM 853 N N . CYS A 1 115 ? 8.604 -9.177 -1.206 1.00 91.62 115 CYS A N 1
ATOM 854 C CA . CYS A 1 115 ? 8.827 -9.103 0.234 1.00 91.62 115 CYS A CA 1
ATOM 855 C C . CYS A 1 115 ? 8.156 -10.276 0.970 1.00 91.62 115 CYS A C 1
ATOM 857 O O . CYS A 1 115 ? 7.547 -11.156 0.360 1.00 91.62 115 CYS A O 1
ATOM 859 N N . GLN A 1 116 ? 8.263 -10.299 2.302 1.00 91.31 116 GLN A N 1
ATOM 860 C CA . GLN A 1 116 ? 7.503 -11.249 3.116 1.00 91.31 116 GLN A CA 1
ATOM 861 C C . GLN A 1 116 ? 6.003 -11.060 2.863 1.00 91.31 116 GLN A C 1
ATOM 863 O O . GLN A 1 116 ? 5.514 -9.934 2.863 1.00 91.31 116 GLN A O 1
ATOM 868 N N . PHE A 1 117 ? 5.259 -12.153 2.680 1.00 90.81 117 PHE A N 1
ATOM 869 C CA . PHE A 1 117 ? 3.833 -12.070 2.346 1.00 90.81 117 PHE A CA 1
ATOM 870 C C . PHE A 1 117 ? 3.004 -11.362 3.426 1.00 90.81 117 PHE A C 1
ATOM 872 O O . PHE A 1 117 ? 1.983 -10.774 3.111 1.00 90.81 117 PHE A O 1
ATOM 879 N N . THR A 1 118 ? 3.463 -11.357 4.678 1.00 93.25 118 THR A N 1
ATOM 880 C CA . THR A 1 118 ? 2.822 -10.646 5.790 1.00 93.25 118 THR A CA 1
ATOM 881 C C . THR A 1 118 ? 3.283 -9.193 5.946 1.00 93.25 118 THR A C 1
ATOM 883 O O . THR A 1 118 ? 2.892 -8.543 6.910 1.00 93.25 118 THR A O 1
ATOM 886 N N . HIS A 1 119 ? 4.146 -8.680 5.060 1.00 93.31 119 HIS A N 1
ATOM 887 C CA . HIS A 1 119 ? 4.559 -7.274 5.063 1.00 93.31 119 HIS A CA 1
ATOM 888 C C . HIS A 1 119 ? 3.343 -6.347 4.887 1.00 93.31 119 HIS A C 1
ATOM 890 O O . HIS A 1 119 ? 2.311 -6.768 4.370 1.00 93.31 119 HIS A O 1
ATOM 896 N N . ALA A 1 120 ? 3.465 -5.074 5.277 1.00 89.75 120 ALA A N 1
ATOM 897 C CA . ALA A 1 120 ? 2.349 -4.124 5.232 1.00 89.75 120 ALA A CA 1
ATOM 898 C C . ALA A 1 120 ? 1.689 -4.057 3.848 1.00 89.75 120 ALA A C 1
ATOM 900 O O . ALA A 1 120 ? 0.493 -4.274 3.729 1.00 89.75 120 ALA A O 1
ATOM 901 N N . THR A 1 121 ? 2.487 -3.881 2.795 1.00 92.50 121 THR A N 1
ATOM 902 C CA . THR A 1 121 ? 1.999 -3.707 1.422 1.00 92.50 121 THR A CA 1
ATOM 903 C C . THR A 1 121 ? 1.071 -4.835 0.948 1.00 92.50 121 THR A C 1
ATOM 905 O O . THR A 1 121 ? -0.012 -4.512 0.484 1.00 92.50 121 THR A O 1
ATOM 908 N N . PRO A 1 122 ? 1.404 -6.142 1.044 1.00 94.25 122 PRO A N 1
ATOM 909 C CA . PRO A 1 122 ? 0.435 -7.209 0.756 1.00 94.25 122 PRO A CA 1
ATOM 910 C C . PRO A 1 122 ? -0.704 -7.314 1.778 1.00 94.25 122 PRO A C 1
ATOM 912 O O . PRO A 1 122 ? -1.840 -7.622 1.396 1.00 94.25 122 PRO A O 1
ATOM 915 N N . ALA A 1 123 ? -0.423 -7.068 3.060 1.00 94.56 123 ALA A N 1
ATOM 916 C CA . ALA A 1 123 ? -1.428 -7.135 4.115 1.00 94.56 123 ALA A CA 1
ATOM 917 C C . ALA A 1 123 ? -2.550 -6.107 3.893 1.00 94.56 123 ALA A C 1
ATOM 919 O O . ALA A 1 123 ? -3.716 -6.459 4.036 1.00 94.56 123 ALA A O 1
ATOM 920 N N . ASP A 1 124 ? -2.229 -4.897 3.426 1.00 94.56 124 ASP A N 1
ATOM 921 C CA . ASP A 1 124 ? -3.185 -3.807 3.175 1.00 94.56 124 ASP A CA 1
ATOM 922 C C . ASP A 1 124 ? -4.281 -4.172 2.162 1.00 94.56 124 ASP A C 1
ATOM 924 O O . ASP A 1 124 ? -5.352 -3.569 2.151 1.00 94.56 124 ASP A O 1
ATOM 928 N N . PHE A 1 125 ? -4.043 -5.163 1.300 1.00 95.19 125 PHE A N 1
ATOM 929 C CA . PHE A 1 125 ? -5.031 -5.627 0.323 1.00 95.19 125 PHE A CA 1
ATOM 930 C C . PHE A 1 125 ? -5.796 -6.874 0.779 1.00 95.19 125 PHE A C 1
ATOM 932 O O . PHE A 1 125 ? -6.781 -7.239 0.134 1.00 95.19 125 PHE A O 1
ATOM 939 N N . SER A 1 126 ? -5.353 -7.552 1.841 1.00 94.69 126 SER A N 1
ATOM 940 C CA . SER A 1 126 ? -5.805 -8.913 2.171 1.00 94.69 126 SER A CA 1
ATOM 941 C C . SER A 1 126 ? -6.088 -9.191 3.649 1.00 94.69 126 SER A C 1
ATOM 943 O O . SER A 1 126 ? -6.583 -10.279 3.958 1.00 94.69 126 SER A O 1
ATOM 945 N N . ALA A 1 127 ? -5.804 -8.249 4.544 1.00 95.94 127 ALA A N 1
ATOM 946 C CA . ALA A 1 127 ? -6.028 -8.349 5.978 1.00 95.94 127 ALA A CA 1
ATOM 947 C C . ALA A 1 127 ? -6.449 -6.990 6.555 1.00 95.94 127 ALA A C 1
ATOM 949 O O . ALA A 1 127 ? -6.249 -5.951 5.937 1.00 95.94 127 ALA A O 1
ATOM 950 N N . HIS A 1 128 ? -6.991 -7.010 7.772 1.00 96.12 128 HIS A N 1
ATOM 951 C CA . HIS A 1 128 ? -7.394 -5.831 8.529 1.00 96.12 128 HIS A CA 1
ATOM 952 C C . HIS A 1 128 ? -6.835 -5.916 9.949 1.00 96.12 128 HIS A C 1
ATOM 954 O O . HIS A 1 128 ? -7.129 -6.849 10.702 1.00 96.12 128 HIS A O 1
ATOM 960 N N . THR A 1 129 ? -6.023 -4.940 10.337 1.00 95.00 129 THR A N 1
ATOM 961 C CA . THR A 1 129 ? -5.496 -4.821 11.700 1.00 95.00 129 THR A CA 1
ATOM 962 C C . THR A 1 129 ? -5.116 -3.368 11.987 1.00 95.00 129 THR A C 1
ATOM 964 O O . THR A 1 129 ? -4.623 -2.684 11.094 1.00 95.00 129 THR A O 1
ATOM 967 N N . PRO A 1 130 ? -5.306 -2.867 13.218 1.00 92.69 130 PRO A N 1
ATOM 968 C CA . PRO A 1 130 ? -4.792 -1.553 13.613 1.00 92.69 130 PRO A CA 1
ATOM 969 C C . PRO A 1 130 ? -3.265 -1.538 13.800 1.00 92.69 130 PRO A C 1
ATOM 971 O O . PRO A 1 130 ? -2.697 -0.505 14.129 1.00 92.69 130 PRO A O 1
ATOM 974 N N . ASP A 1 131 ? -2.611 -2.692 13.663 1.00 91.88 131 ASP A N 1
ATOM 975 C CA . ASP A 1 131 ? -1.189 -2.866 13.936 1.00 91.88 131 ASP A CA 1
ATOM 976 C C . ASP A 1 131 ? -0.562 -3.847 12.934 1.00 91.88 131 ASP A C 1
ATOM 978 O O . ASP A 1 131 ? -0.882 -5.043 12.931 1.00 91.88 131 ASP A O 1
ATOM 982 N N . ARG A 1 132 ? 0.322 -3.315 12.085 1.00 89.56 132 ARG A N 1
ATOM 983 C CA . ARG A 1 132 ? 1.062 -4.023 11.031 1.00 89.56 132 ARG A CA 1
ATOM 984 C C . ARG A 1 132 ? 2.063 -5.046 11.560 1.00 89.56 132 ARG A C 1
ATOM 986 O O . ARG A 1 132 ? 2.417 -5.960 10.821 1.00 89.56 132 ARG A O 1
ATOM 993 N N . ASP A 1 133 ? 2.499 -4.926 12.813 1.00 92.50 133 ASP A N 1
ATOM 994 C CA . ASP A 1 133 ? 3.479 -5.844 13.400 1.00 92.50 133 ASP A CA 1
ATOM 995 C C . ASP A 1 133 ? 2.825 -7.136 13.918 1.00 92.50 133 ASP A C 1
ATOM 997 O O . ASP A 1 133 ? 3.509 -8.098 14.281 1.00 92.50 133 ASP A O 1
ATOM 1001 N N . LYS A 1 134 ? 1.487 -7.228 13.869 1.00 93.38 134 LYS A N 1
ATOM 1002 C CA . LYS A 1 134 ? 0.721 -8.449 14.170 1.00 93.38 134 LYS A CA 1
ATOM 1003 C C . LYS A 1 134 ? 0.778 -9.468 13.033 1.00 93.38 134 LYS A C 1
ATOM 1005 O O . LYS A 1 134 ? -0.246 -9.965 12.560 1.00 93.38 134 LYS A O 1
ATOM 1010 N N . TYR A 1 135 ? 1.991 -9.839 12.633 1.00 93.31 135 TYR A N 1
ATOM 1011 C CA . TYR A 1 135 ? 2.264 -10.753 11.524 1.00 93.31 135 TYR A CA 1
ATOM 1012 C C . TYR A 1 135 ? 1.504 -12.080 11.621 1.00 93.31 135 TYR A C 1
ATOM 1014 O O . TYR A 1 135 ? 1.044 -12.599 10.608 1.00 93.31 135 TYR A O 1
ATOM 1022 N N . PHE A 1 136 ? 1.326 -12.624 12.828 1.00 94.75 136 PHE A N 1
ATOM 1023 C CA . PHE A 1 136 ? 0.597 -13.879 13.022 1.00 94.75 136 PHE A CA 1
ATOM 1024 C C . PHE A 1 136 ? -0.903 -13.752 12.728 1.00 94.75 136 PHE A C 1
ATOM 1026 O O . PHE A 1 136 ? -1.489 -14.640 12.106 1.00 94.75 136 PHE A O 1
ATOM 1033 N N . ASP A 1 137 ? -1.526 -12.647 13.139 1.00 94.06 137 ASP A N 1
ATOM 1034 C CA . ASP A 1 137 ? -2.944 -12.403 12.873 1.00 94.06 137 ASP A CA 1
ATOM 1035 C C . ASP A 1 137 ? -3.167 -12.053 11.401 1.00 94.06 137 ASP A C 1
ATOM 1037 O O . ASP A 1 137 ? -4.101 -12.570 10.788 1.00 94.06 137 ASP A O 1
ATOM 1041 N N . ILE A 1 138 ? -2.259 -11.270 10.810 1.00 95.38 138 ILE A N 1
ATOM 1042 C CA . ILE A 1 138 ? -2.231 -10.989 9.368 1.00 95.38 138 ILE A CA 1
ATOM 1043 C C . ILE A 1 138 ? -2.135 -12.299 8.581 1.00 95.38 138 ILE A C 1
ATOM 1045 O O . ILE A 1 138 ? -2.970 -12.556 7.718 1.00 95.38 138 ILE A O 1
ATOM 1049 N N . ALA A 1 139 ? -1.179 -13.172 8.913 1.00 95.06 139 ALA A N 1
ATOM 1050 C CA . ALA A 1 139 ? -0.990 -14.446 8.222 1.00 95.06 139 ALA A CA 1
ATOM 1051 C C . ALA A 1 139 ? -2.253 -15.313 8.256 1.00 95.06 139 ALA A C 1
ATOM 1053 O O . ALA A 1 139 ? -2.657 -15.860 7.230 1.00 95.06 139 ALA A O 1
ATOM 1054 N N . LYS A 1 140 ? -2.912 -15.414 9.420 1.00 95.81 140 LYS A N 1
ATOM 1055 C CA . LYS A 1 140 ? -4.186 -16.135 9.535 1.00 95.81 140 LYS A CA 1
ATOM 1056 C C . LYS A 1 140 ? -5.236 -15.546 8.604 1.00 95.81 140 LYS A C 1
ATOM 1058 O O . LYS A 1 140 ? -5.870 -16.298 7.868 1.00 95.81 140 LYS A O 1
ATOM 1063 N N . GLN A 1 141 ? -5.419 -14.226 8.628 1.00 95.62 141 GLN A N 1
ATOM 1064 C CA . GLN A 1 141 ? -6.398 -13.563 7.770 1.00 95.62 141 GLN A CA 1
ATOM 1065 C C . GLN A 1 141 ? -6.110 -13.835 6.294 1.00 95.62 141 GLN A C 1
ATOM 1067 O O . GLN A 1 141 ? -7.004 -14.291 5.592 1.00 95.62 141 GLN A O 1
ATOM 1072 N N . MET A 1 142 ? -4.860 -13.680 5.853 1.00 94.25 142 MET A N 1
ATOM 1073 C CA . MET A 1 142 ? -4.455 -13.931 4.467 1.00 94.25 142 MET A CA 1
ATOM 1074 C C . MET A 1 142 ? -4.748 -15.368 4.015 1.00 94.25 142 MET A C 1
ATOM 1076 O O . MET A 1 142 ? -5.304 -15.571 2.936 1.00 94.25 142 MET A O 1
ATOM 1080 N N . VAL A 1 143 ? -4.445 -16.365 4.855 1.00 93.12 143 VAL A N 1
ATOM 1081 C CA . VAL A 1 143 ? -4.736 -17.782 4.568 1.00 93.12 143 VAL A CA 1
ATOM 1082 C C . VAL A 1 143 ? -6.244 -18.024 4.448 1.00 93.12 143 VAL A C 1
ATOM 1084 O O . VAL A 1 143 ? -6.702 -18.695 3.521 1.00 93.12 143 VAL A O 1
ATOM 1087 N N . TYR A 1 144 ? -7.041 -17.458 5.357 1.00 93.38 144 TYR A N 1
ATOM 1088 C CA . TYR A 1 144 ? -8.495 -17.635 5.351 1.00 93.38 144 TYR A CA 1
ATOM 1089 C C . TYR A 1 144 ? -9.232 -16.728 4.356 1.00 93.38 144 TYR A C 1
ATOM 1091 O O . TYR A 1 144 ? -10.402 -16.986 4.066 1.00 93.38 144 TYR A O 1
ATOM 1099 N N . ASN A 1 145 ? -8.558 -15.738 3.762 1.00 87.81 145 ASN A N 1
ATOM 1100 C CA . ASN A 1 145 ? -9.139 -14.854 2.752 1.00 87.81 145 ASN A CA 1
ATOM 1101 C C . ASN A 1 145 ? -9.355 -15.560 1.397 1.00 87.81 145 ASN A C 1
ATOM 1103 O O . ASN A 1 145 ? -10.042 -15.035 0.524 1.00 87.81 145 ASN A O 1
ATOM 1107 N N . ARG A 1 146 ? -8.864 -16.798 1.212 1.00 88.50 146 ARG A N 1
ATOM 1108 C CA . ARG A 1 146 ? -9.102 -17.633 0.011 1.00 88.50 146 ARG A CA 1
ATOM 1109 C C . ARG A 1 146 ? -8.831 -16.879 -1.301 1.00 88.50 146 ARG A C 1
ATOM 1111 O O . ARG A 1 146 ? -9.697 -16.832 -2.178 1.00 88.50 146 ARG A O 1
ATOM 1118 N N . LEU A 1 147 ? -7.660 -16.255 -1.400 1.00 89.56 147 LEU A N 1
ATOM 1119 C CA . LEU A 1 147 ? -7.163 -15.717 -2.666 1.00 89.56 147 LEU A CA 1
ATOM 1120 C C . LEU A 1 147 ? -6.850 -16.873 -3.633 1.00 89.56 147 LEU A C 1
ATOM 1122 O O . LEU A 1 147 ? -6.601 -18.000 -3.210 1.00 89.56 147 LEU A O 1
ATOM 1126 N N . ASN A 1 148 ? -6.913 -16.605 -4.936 1.00 93.12 148 ASN A N 1
ATOM 1127 C CA . ASN A 1 148 ? -6.649 -17.593 -5.982 1.00 93.12 148 ASN A CA 1
ATOM 1128 C C . ASN A 1 148 ? -5.153 -17.772 -6.272 1.00 93.12 148 ASN A C 1
ATOM 1130 O O . ASN A 1 148 ? -4.772 -18.841 -6.743 1.00 93.12 148 ASN A O 1
ATOM 1134 N N . VAL A 1 149 ? -4.349 -16.726 -6.041 1.00 87.19 149 VAL A N 1
ATOM 1135 C CA . VAL A 1 149 ? -2.891 -16.676 -6.250 1.00 87.19 149 VAL A CA 1
ATOM 1136 C C . VAL A 1 149 ? -2.242 -15.960 -5.078 1.00 87.19 149 VAL A C 1
ATOM 1138 O O . VAL A 1 149 ? -2.778 -14.890 -4.697 1.00 87.19 149 VAL A O 1
#

Secondary structure (DSSP, 8-state):
----TT--HHHHHHHHHHIIIII-TT----TTGGG--S------SS-SS--HHHHHHHHHHSS---TT-BSBPPPP--TTT-SS---GGGTT-B---HHHHHHHTT-------SS-TTSHHHHHHH--BS-TT-HHHHHHHHHHT----

Foldseek 3Di:
DDDDFPDDPVNLCVVLVCCCPPPHVVRSDDPCVVVDDDDDQQAAQQGSDAHLQQSLLCQFFVAGEDHQWAQAFHADPDPVRGPDDGDNVRHQPHGHTPQNVCVVVVHAFDDDDPDDCLANNNLNNFHGDGGSVPSVRSVVRNVVSPHPD

Radius of gyration: 17.4 Å; chains: 1; bounding box: 42×37×45 Å